Protein AF-A0A853I227-F1 (afdb_monomer)

Radius of gyration: 33.76 Å; Cα contacts (8 Å, |Δi|>4): 62; chains: 1; bounding box: 75×19×103 Å

Structure (mmCIF, N/CA/C/O backbone):
data_AF-A0A853I227-F1
#
_entry.id   AF-A0A853I227-F1
#
loop_
_atom_site.group_PDB
_atom_site.id
_atom_site.type_symbol
_atom_site.label_atom_id
_atom_site.label_alt_id
_atom_site.label_comp_id
_atom_site.label_asym_id
_atom_site.label_entity_id
_atom_site.label_seq_id
_atom_site.pdbx_PDB_ins_code
_atom_site.Cartn_x
_atom_site.Cartn_y
_atom_site.Cartn_z
_atom_site.occupancy
_atom_site.B_iso_or_equiv
_atom_site.auth_seq_id
_atom_site.auth_comp_id
_atom_site.auth_asym_id
_atom_site.auth_atom_id
_atom_site.pdbx_PDB_model_num
ATOM 1 N N . MET A 1 1 ? 8.482 11.365 -35.571 1.00 49.38 1 MET A N 1
ATOM 2 C CA . MET A 1 1 ? 9.008 11.293 -34.183 1.00 49.38 1 MET A CA 1
ATOM 3 C C . MET A 1 1 ? 9.491 9.869 -33.924 1.00 49.38 1 MET A C 1
ATOM 5 O O . MET A 1 1 ? 8.840 8.950 -34.399 1.00 49.38 1 MET A O 1
ATOM 9 N N . LYS A 1 2 ? 10.647 9.664 -33.271 1.00 57.16 2 LYS A N 1
ATOM 10 C CA . LYS A 1 2 ? 11.238 8.321 -33.091 1.00 57.16 2 LYS A CA 1
ATOM 11 C C . LYS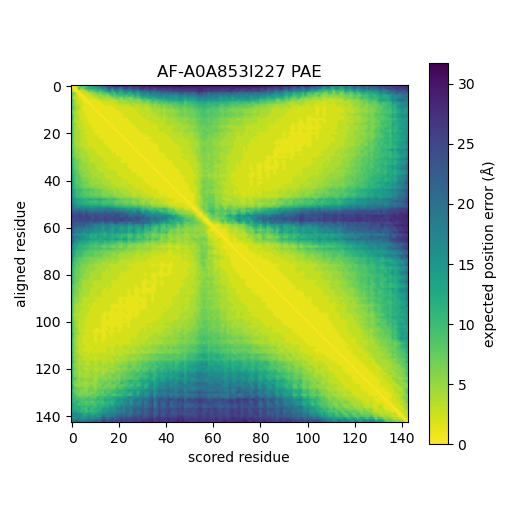 A 1 2 ? 10.389 7.473 -32.114 1.00 57.16 2 LYS A C 1
ATOM 13 O O . LYS A 1 2 ? 10.122 7.972 -31.019 1.00 57.16 2 LYS A O 1
ATOM 18 N N . PRO A 1 3 ? 10.034 6.214 -32.442 1.00 71.38 3 PRO A N 1
ATOM 19 C CA . PRO A 1 3 ? 9.224 5.331 -31.584 1.00 71.38 3 PRO A CA 1
ATOM 20 C C . PRO A 1 3 ? 9.762 5.180 -30.150 1.00 71.38 3 PRO A C 1
ATOM 22 O O . PRO A 1 3 ? 9.000 5.166 -29.187 1.00 71.38 3 PRO A O 1
ATOM 25 N N . ALA A 1 4 ? 11.090 5.166 -29.990 1.00 73.50 4 ALA A N 1
ATOM 26 C CA . ALA A 1 4 ? 11.752 5.066 -28.688 1.00 73.50 4 ALA A CA 1
ATOM 27 C C . ALA A 1 4 ? 11.489 6.272 -27.762 1.00 73.50 4 ALA A C 1
ATOM 29 O O . ALA A 1 4 ? 11.391 6.118 -26.546 1.00 73.50 4 ALA A O 1
ATOM 30 N N . ALA A 1 5 ? 11.337 7.482 -28.314 1.00 79.31 5 ALA A N 1
ATOM 31 C CA . ALA A 1 5 ? 11.052 8.677 -27.518 1.00 79.31 5 ALA A CA 1
ATOM 32 C C . ALA A 1 5 ? 9.614 8.671 -26.973 1.00 79.31 5 ALA A C 1
ATOM 34 O O . ALA A 1 5 ? 9.386 9.097 -25.846 1.00 79.31 5 ALA A O 1
ATOM 35 N N . GLN A 1 6 ? 8.659 8.140 -27.743 1.00 84.75 6 GLN A N 1
ATOM 36 C CA . GLN A 1 6 ? 7.267 7.993 -27.308 1.00 84.75 6 GLN A CA 1
ATOM 37 C C . GLN A 1 6 ? 7.137 6.939 -26.201 1.00 84.75 6 GLN A C 1
ATOM 39 O O . GLN A 1 6 ? 6.473 7.189 -25.198 1.00 84.75 6 GLN A O 1
ATOM 44 N N . LEU A 1 7 ? 7.839 5.807 -26.323 1.00 88.75 7 LEU A N 1
ATOM 45 C CA . LEU A 1 7 ? 7.869 4.767 -25.287 1.00 88.75 7 LEU A CA 1
ATOM 46 C C . LEU A 1 7 ? 8.454 5.255 -23.960 1.00 88.75 7 LEU A C 1
ATOM 48 O O . LEU A 1 7 ? 7.913 4.930 -22.910 1.00 88.75 7 LEU A O 1
ATOM 52 N N . ASN A 1 8 ? 9.493 6.093 -23.998 1.00 90.19 8 ASN A N 1
ATOM 53 C CA . ASN A 1 8 ? 10.034 6.728 -22.793 1.00 90.19 8 ASN A CA 1
ATOM 54 C C . ASN A 1 8 ? 8.997 7.599 -22.067 1.00 90.19 8 ASN A C 1
ATOM 56 O O . ASN A 1 8 ? 8.950 7.611 -20.839 1.00 90.19 8 ASN A O 1
ATOM 60 N N . VAL A 1 9 ? 8.165 8.336 -22.810 1.00 93.19 9 VAL A N 1
ATOM 61 C CA . VAL A 1 9 ? 7.094 9.152 -22.216 1.00 93.19 9 VAL A CA 1
ATOM 62 C C . VAL A 1 9 ? 6.032 8.256 -21.583 1.00 93.19 9 VAL A C 1
ATOM 64 O O . VAL A 1 9 ? 5.647 8.490 -20.440 1.00 93.19 9 VAL A O 1
ATOM 67 N N . VAL A 1 10 ? 5.604 7.203 -22.284 1.00 94.19 10 VAL A N 1
ATOM 68 C CA . VAL A 1 10 ? 4.629 6.233 -21.760 1.00 94.19 10 VAL A CA 1
ATOM 69 C C . VAL A 1 10 ? 5.156 5.548 -20.498 1.00 94.19 10 VAL A C 1
ATOM 71 O O . VAL A 1 10 ? 4.426 5.448 -19.514 1.00 94.19 10 VAL A O 1
ATOM 74 N N . LEU A 1 11 ? 6.430 5.144 -20.485 1.00 95.06 11 LEU A N 1
ATOM 75 C CA . LEU A 1 11 ? 7.053 4.535 -19.313 1.00 95.06 11 LEU A CA 1
ATOM 76 C C . LEU A 1 11 ? 7.037 5.485 -18.112 1.00 95.06 11 LEU A C 1
ATOM 78 O O . LEU A 1 11 ? 6.612 5.085 -17.033 1.00 95.06 11 LEU A O 1
ATOM 82 N N . LYS A 1 12 ? 7.421 6.754 -18.302 1.00 95.94 12 LYS A N 1
ATOM 83 C CA . LYS A 1 12 ? 7.380 7.761 -17.229 1.00 95.94 12 LYS A CA 1
ATOM 84 C C . LYS A 1 12 ? 5.972 7.948 -16.666 1.00 95.94 12 LYS A C 1
ATOM 86 O O . LYS A 1 12 ? 5.810 8.061 -15.454 1.00 95.94 12 LYS A O 1
ATOM 91 N N . VAL A 1 13 ? 4.954 7.965 -17.528 1.00 96.44 13 VAL A N 1
ATOM 92 C CA . VAL A 1 13 ? 3.552 8.066 -17.096 1.00 96.44 13 VAL A CA 1
ATOM 93 C C . VAL A 1 13 ? 3.138 6.835 -16.286 1.00 96.44 13 VAL A C 1
ATOM 95 O O . VAL A 1 13 ? 2.506 6.989 -15.242 1.00 96.44 13 VAL A O 1
ATOM 98 N N . ASN A 1 14 ? 3.507 5.629 -16.720 1.00 96.38 14 ASN A N 1
ATOM 99 C CA . ASN A 1 14 ? 3.192 4.399 -15.989 1.00 96.38 14 ASN A CA 1
ATOM 100 C C . ASN A 1 14 ? 3.911 4.331 -14.635 1.00 96.38 14 ASN A C 1
ATOM 102 O O . ASN A 1 14 ? 3.259 4.085 -13.625 1.00 96.38 14 ASN A O 1
ATOM 106 N N . GLN A 1 15 ? 5.199 4.677 -14.581 1.00 97.50 15 GLN A N 1
ATOM 107 C CA . GLN A 1 15 ? 5.964 4.755 -13.330 1.00 97.50 15 GLN A CA 1
ATOM 108 C C . GLN A 1 15 ? 5.367 5.774 -12.350 1.00 97.50 15 GLN A C 1
ATOM 110 O O . GLN A 1 15 ? 5.280 5.512 -11.150 1.00 97.50 15 GLN A O 1
ATOM 115 N N . ALA A 1 16 ? 4.908 6.929 -12.846 1.00 97.75 16 ALA A N 1
ATOM 116 C CA . ALA A 1 16 ? 4.220 7.914 -12.015 1.00 97.75 16 ALA A CA 1
ATOM 117 C C . ALA A 1 16 ? 2.896 7.365 -11.456 1.00 97.75 16 ALA A C 1
ATOM 119 O O . ALA A 1 16 ? 2.622 7.535 -10.269 1.00 97.75 16 ALA A O 1
ATOM 120 N N . LYS A 1 17 ? 2.096 6.668 -12.276 1.00 97.25 17 LYS A N 1
ATOM 121 C CA . LYS A 1 17 ? 0.851 6.018 -11.830 1.00 97.25 17 LYS A CA 1
ATOM 122 C C . LYS A 1 17 ? 1.112 4.938 -10.784 1.00 97.25 17 LYS A C 1
ATOM 124 O O . LYS A 1 17 ? 0.435 4.919 -9.763 1.00 97.25 17 LYS A O 1
ATOM 129 N N . GLU A 1 18 ? 2.098 4.079 -11.019 1.00 98.19 18 GLU A N 1
ATOM 130 C CA . GLU A 1 18 ? 2.502 3.026 -10.087 1.00 98.19 18 GLU A CA 1
ATOM 131 C C . GLU A 1 18 ? 2.978 3.608 -8.753 1.00 98.19 18 GLU A C 1
ATOM 133 O O . GLU A 1 18 ? 2.564 3.140 -7.695 1.00 98.19 18 GLU A O 1
ATOM 138 N N . THR A 1 19 ? 3.774 4.680 -8.794 1.00 98.31 19 THR A N 1
ATOM 139 C CA . THR A 1 19 ? 4.237 5.382 -7.589 1.00 98.31 19 THR A CA 1
ATOM 140 C C . THR A 1 19 ? 3.060 5.952 -6.800 1.00 98.31 19 THR A C 1
ATOM 142 O O . THR A 1 19 ? 2.987 5.773 -5.586 1.00 98.31 19 THR A O 1
ATOM 145 N N . SER A 1 20 ? 2.117 6.617 -7.472 1.00 98.00 20 SER A N 1
ATOM 146 C CA . SER A 1 20 ? 0.917 7.159 -6.826 1.00 98.00 20 SER A CA 1
ATOM 147 C C . SER A 1 20 ? 0.036 6.056 -6.233 1.00 98.00 20 SER A C 1
ATOM 149 O O . SER A 1 20 ? -0.400 6.183 -5.092 1.00 98.00 20 SER A O 1
ATOM 151 N N . ALA A 1 21 ? -0.169 4.951 -6.957 1.00 98.06 21 ALA A N 1
ATOM 152 C CA . ALA A 1 21 ? -0.907 3.793 -6.453 1.00 98.06 21 ALA A CA 1
ATOM 153 C C . ALA A 1 21 ? -0.206 3.145 -5.246 1.00 98.06 21 ALA A C 1
ATOM 155 O O . ALA A 1 21 ? -0.871 2.728 -4.303 1.00 98.06 21 ALA A O 1
ATOM 156 N N . GLY A 1 22 ? 1.131 3.113 -5.239 1.00 98.44 22 GLY A N 1
ATOM 157 C CA . GLY A 1 22 ? 1.923 2.605 -4.119 1.00 98.44 22 GLY A CA 1
ATOM 158 C C . GLY A 1 22 ? 1.790 3.465 -2.861 1.00 98.44 22 GLY A C 1
ATOM 159 O O . GLY A 1 22 ? 1.629 2.925 -1.769 1.00 98.44 22 GLY A O 1
ATOM 160 N N . ARG A 1 23 ? 1.782 4.799 -3.003 1.00 98.50 23 ARG A N 1
ATOM 161 C CA . ARG A 1 23 ? 1.517 5.713 -1.876 1.00 98.50 23 ARG A CA 1
ATOM 162 C C . ARG A 1 23 ? 0.118 5.502 -1.307 1.00 98.50 23 ARG A C 1
ATOM 164 O O . ARG A 1 23 ? -0.023 5.334 -0.103 1.00 98.50 23 ARG A O 1
ATOM 171 N N . TYR A 1 24 ? -0.888 5.430 -2.176 1.00 98.19 24 TYR A N 1
ATOM 172 C CA . TYR A 1 24 ? -2.265 5.192 -1.751 1.00 98.19 24 TYR A CA 1
ATOM 173 C C . TYR A 1 24 ? -2.429 3.836 -1.044 1.00 98.19 24 TYR A C 1
ATOM 175 O O . TYR A 1 24 ? -3.057 3.751 0.007 1.00 98.19 24 TYR A O 1
ATOM 183 N N . LEU A 1 25 ? -1.788 2.779 -1.555 1.00 98.56 25 LEU A N 1
ATOM 184 C CA . LEU A 1 25 ? -1.749 1.472 -0.895 1.00 98.56 25 LEU A CA 1
ATOM 185 C C . LEU A 1 25 ? -1.160 1.556 0.521 1.00 98.56 25 LEU A C 1
ATOM 187 O O . LEU A 1 25 ? -1.716 0.968 1.451 1.00 98.56 25 LEU A O 1
ATOM 191 N N . GLN A 1 26 ? -0.058 2.291 0.691 1.00 98.38 26 GLN A N 1
ATOM 192 C CA . GLN A 1 26 ? 0.565 2.501 1.997 1.00 98.38 26 GLN A CA 1
ATOM 193 C C . GLN A 1 26 ? -0.362 3.266 2.954 1.00 98.38 26 GLN A C 1
ATOM 195 O O . GLN A 1 26 ? -0.482 2.884 4.118 1.00 98.38 26 GLN A O 1
ATOM 200 N N . GLU A 1 27 ? -1.051 4.303 2.477 1.00 98.25 27 GLU A N 1
ATOM 201 C CA . GLU A 1 27 ? -2.040 5.048 3.267 1.00 98.25 27 GLU A CA 1
ATOM 202 C C . GLU A 1 27 ? -3.185 4.136 3.734 1.00 98.25 27 GLU A C 1
ATOM 204 O O . GLU A 1 27 ? -3.504 4.102 4.925 1.00 98.25 27 GLU A O 1
ATOM 209 N N . CYS A 1 28 ? -3.761 3.327 2.837 1.00 97.81 28 CYS A N 1
ATOM 210 C CA . CYS A 1 28 ? -4.805 2.364 3.204 1.00 97.81 28 CYS A CA 1
ATOM 211 C C . CYS A 1 28 ? -4.300 1.314 4.205 1.00 97.81 28 CYS A C 1
ATOM 213 O O . CYS A 1 28 ? -5.027 0.932 5.123 1.00 97.81 28 CYS A O 1
ATOM 215 N N . GLN A 1 29 ? -3.051 0.861 4.064 1.00 97.81 29 GLN A N 1
ATOM 216 C CA . GLN A 1 29 ? -2.445 -0.077 5.008 1.00 97.81 29 GLN A CA 1
ATOM 217 C C . GLN A 1 29 ? -2.330 0.538 6.410 1.00 97.81 29 GLN A C 1
ATOM 219 O O . GLN A 1 29 ? -2.676 -0.113 7.395 1.00 97.81 29 GLN A O 1
ATOM 224 N N . GLN A 1 30 ? -1.889 1.795 6.511 1.00 98.25 30 GLN A N 1
ATOM 225 C CA . GLN A 1 30 ? -1.807 2.510 7.788 1.00 98.25 30 GLN A CA 1
ATOM 226 C C . GLN A 1 30 ? -3.185 2.686 8.435 1.00 98.25 30 GLN A C 1
ATOM 228 O O . GLN A 1 30 ? -3.322 2.487 9.641 1.00 98.25 30 GLN A O 1
ATOM 233 N N . GLN A 1 31 ? -4.213 2.999 7.642 1.00 97.62 31 GLN A N 1
ATOM 234 C CA . GLN A 1 31 ? -5.589 3.102 8.133 1.00 97.62 31 GLN A CA 1
ATOM 235 C C . GLN A 1 31 ? -6.112 1.763 8.669 1.00 97.62 31 GLN A C 1
ATOM 237 O O . GLN A 1 31 ? -6.759 1.744 9.715 1.00 97.62 31 GLN A O 1
ATOM 242 N N . CYS A 1 32 ? -5.798 0.647 8.000 1.00 97.75 32 CYS A N 1
ATOM 243 C CA . CYS A 1 32 ? -6.153 -0.695 8.468 1.00 97.75 32 CYS A CA 1
ATOM 244 C C . CYS A 1 32 ? -5.487 -1.009 9.813 1.00 97.75 32 CYS A C 1
ATOM 246 O O . CYS A 1 32 ? -6.176 -1.350 10.772 1.00 97.75 32 CYS A O 1
ATOM 248 N N . LEU A 1 33 ? -4.172 -0.793 9.920 1.00 97.62 33 LEU A N 1
ATOM 249 C CA . LEU A 1 33 ? -3.423 -1.016 11.162 1.00 97.62 33 LEU A CA 1
ATOM 250 C C . LEU A 1 33 ? -3.957 -0.166 12.319 1.00 97.62 33 LEU A C 1
ATOM 252 O O . LEU A 1 33 ? -4.122 -0.659 13.432 1.00 97.62 33 LEU A O 1
ATOM 256 N N . HIS A 1 34 ? -4.261 1.105 12.060 1.00 97.69 34 HIS A N 1
ATOM 257 C CA . HIS A 1 34 ? -4.841 1.987 13.066 1.00 97.69 34 HIS A CA 1
ATOM 258 C C . HIS A 1 34 ? -6.226 1.498 13.516 1.00 97.69 34 HIS A C 1
ATOM 260 O O . HIS A 1 34 ? -6.511 1.458 14.713 1.00 97.69 34 HIS A O 1
ATOM 266 N N . ALA A 1 35 ? -7.077 1.079 12.573 1.00 96.69 35 ALA A N 1
ATOM 267 C CA . ALA A 1 35 ? -8.404 0.570 12.893 1.00 96.69 35 ALA A CA 1
ATOM 268 C C . ALA A 1 35 ? -8.349 -0.720 13.732 1.00 96.69 35 ALA A C 1
ATOM 270 O O . ALA A 1 35 ? -9.120 -0.861 14.685 1.00 96.69 35 ALA A O 1
ATOM 271 N N . GLU A 1 36 ? -7.414 -1.624 13.425 1.00 97.56 36 GLU A N 1
ATOM 272 C CA . GLU A 1 36 ? -7.150 -2.837 14.209 1.00 97.56 36 GLU A CA 1
ATOM 273 C C . GLU A 1 36 ? -6.669 -2.508 15.625 1.00 97.56 36 GLU A C 1
ATOM 275 O O . GLU A 1 36 ? -7.186 -3.063 16.595 1.00 97.56 36 GLU A O 1
ATOM 280 N N . GLN A 1 37 ? -5.721 -1.576 15.765 1.00 97.88 37 GLN A N 1
ATOM 281 C CA . GLN A 1 37 ? -5.203 -1.148 17.068 1.00 97.88 37 GLN A CA 1
ATOM 282 C C . GLN A 1 37 ? -6.301 -0.559 17.955 1.00 97.88 37 GLN A C 1
ATOM 284 O O . GLN A 1 37 ? -6.403 -0.912 19.129 1.00 97.88 37 GLN A O 1
ATOM 289 N N . GLN A 1 38 ? -7.154 0.304 17.400 1.00 96.81 38 GLN A N 1
ATOM 290 C CA . GLN A 1 38 ? -8.294 0.863 18.126 1.00 96.81 38 GLN A CA 1
ATOM 291 C C . GLN A 1 38 ? -9.269 -0.231 18.576 1.00 96.81 38 GLN A C 1
ATOM 293 O O . GLN A 1 38 ? -9.707 -0.228 19.725 1.00 96.81 38 GLN A O 1
ATOM 298 N N . LEU A 1 39 ? -9.571 -1.205 17.712 1.00 97.50 39 LEU A N 1
ATOM 299 C CA . LEU A 1 39 ? -10.45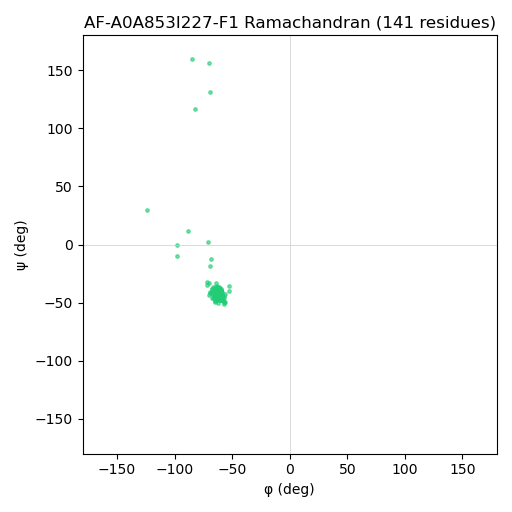3 -2.316 18.067 1.00 97.50 39 LEU A CA 1
ATOM 300 C C . LEU A 1 39 ? -9.865 -3.168 19.203 1.00 97.50 39 LEU A C 1
ATOM 302 O O . LEU A 1 39 ? -10.567 -3.513 20.152 1.00 97.50 39 LEU A O 1
ATOM 306 N N . GLN A 1 40 ? -8.564 -3.459 19.146 1.00 97.19 40 GLN A N 1
ATOM 307 C CA . GLN A 1 40 ? -7.857 -4.166 20.217 1.00 97.19 40 GLN A CA 1
ATOM 308 C C . GLN A 1 40 ? -7.896 -3.394 21.541 1.00 97.19 40 GLN A C 1
ATOM 310 O O . GLN A 1 40 ? -8.104 -3.995 22.595 1.00 97.19 40 GLN A O 1
ATOM 315 N N . GLN A 1 41 ? -7.731 -2.069 21.501 1.00 95.81 41 GLN A N 1
ATOM 316 C CA . GLN A 1 41 ? -7.841 -1.221 22.689 1.00 95.81 41 GLN A CA 1
ATOM 317 C C . GLN A 1 41 ? -9.246 -1.267 23.294 1.00 95.81 41 GLN A C 1
ATOM 319 O O . GLN A 1 41 ? -9.366 -1.394 24.511 1.00 95.81 41 GLN A O 1
ATOM 324 N N . LEU A 1 42 ? -10.297 -1.226 22.469 1.00 95.44 42 LEU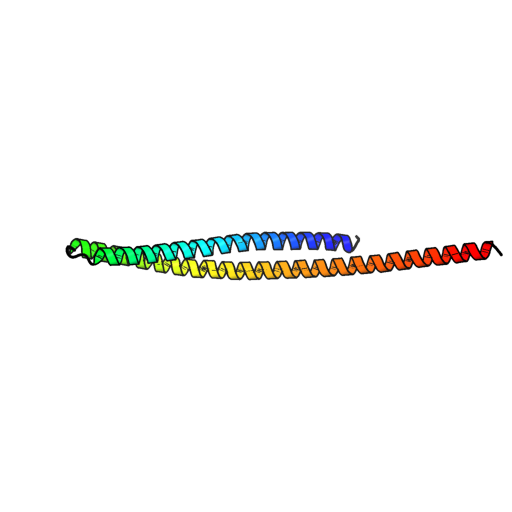 A N 1
ATOM 325 C CA . LEU A 1 42 ? -11.680 -1.333 22.940 1.00 95.44 42 LEU A CA 1
ATOM 326 C C . LEU A 1 42 ? -11.952 -2.683 23.616 1.00 95.44 42 LEU A C 1
ATOM 328 O O . LEU A 1 42 ? -12.531 -2.713 24.702 1.00 95.44 42 LEU A O 1
ATOM 332 N N . PHE A 1 43 ? -11.487 -3.792 23.030 1.00 94.31 43 PHE A N 1
ATOM 333 C CA . PHE A 1 43 ? -11.625 -5.115 23.648 1.00 94.31 43 PHE A CA 1
ATOM 334 C C . PHE A 1 43 ? -10.835 -5.244 24.949 1.00 94.31 43 PHE A C 1
ATOM 336 O O . PHE A 1 43 ? -11.340 -5.804 25.923 1.00 94.31 43 PHE A O 1
ATOM 343 N N . LYS A 1 44 ? -9.617 -4.696 25.000 1.00 93.88 44 LYS A N 1
ATOM 344 C CA . LYS A 1 44 ? -8.834 -4.660 26.237 1.00 93.88 44 LYS A CA 1
ATOM 345 C C . LYS A 1 44 ? -9.566 -3.871 27.321 1.00 93.88 44 LYS A C 1
ATOM 347 O O . LYS A 1 44 ? -9.719 -4.364 28.432 1.00 93.88 44 LYS A O 1
ATOM 352 N N . PHE A 1 45 ? -10.074 -2.689 26.978 1.00 90.75 45 PHE A N 1
ATOM 353 C CA . PHE A 1 45 ? -10.832 -1.857 27.906 1.00 90.75 45 PHE A CA 1
ATOM 354 C C . PHE A 1 45 ? -12.084 -2.577 28.422 1.00 90.75 45 PHE A C 1
ATOM 356 O O . PHE A 1 45 ? -12.380 -2.526 29.613 1.00 90.75 45 PHE A O 1
ATOM 363 N N . GLN A 1 46 ? -12.795 -3.296 27.548 1.00 88.50 46 GLN A N 1
ATOM 364 C CA . GLN A 1 46 ? -13.947 -4.111 27.932 1.00 88.50 46 GLN A CA 1
ATOM 365 C C . GLN A 1 46 ? -13.574 -5.189 28.956 1.00 88.50 46 GLN A C 1
ATOM 367 O O . GLN A 1 46 ? -14.272 -5.339 29.959 1.00 88.50 46 GLN A O 1
ATOM 372 N N . ALA A 1 47 ? -12.483 -5.920 28.717 1.00 88.81 47 ALA A N 1
ATOM 373 C CA . ALA A 1 47 ? -12.017 -6.976 29.610 1.00 88.81 47 ALA A CA 1
ATOM 374 C C . ALA A 1 47 ? -11.574 -6.419 30.973 1.00 88.81 47 ALA A C 1
ATOM 376 O O . ALA A 1 47 ? -12.017 -6.915 32.011 1.00 88.81 47 ALA A O 1
ATOM 377 N N . ASP A 1 48 ? -10.767 -5.353 30.972 1.00 87.25 48 ASP A N 1
ATOM 378 C CA . ASP A 1 48 ? -10.291 -4.686 32.190 1.00 87.25 48 ASP A CA 1
ATOM 379 C C . ASP A 1 48 ? -11.479 -4.160 33.023 1.00 87.25 48 ASP A C 1
ATOM 381 O O . ASP A 1 48 ? -11.525 -4.320 34.245 1.00 87.25 48 ASP A O 1
ATOM 385 N N . TYR A 1 49 ? -12.488 -3.591 32.356 1.00 83.81 49 TYR A N 1
ATOM 386 C CA . TYR A 1 49 ? -13.693 -3.078 33.006 1.00 83.81 49 TYR A CA 1
ATOM 387 C C . TYR A 1 49 ? -14.565 -4.192 33.605 1.00 83.81 49 TYR A C 1
ATOM 389 O O . TYR A 1 49 ? -15.042 -4.066 34.734 1.00 83.81 49 TYR A O 1
ATOM 397 N N . GLN A 1 50 ? -14.744 -5.311 32.894 1.00 82.19 50 GLN A N 1
ATOM 398 C CA . GLN A 1 50 ? -15.488 -6.471 33.402 1.00 82.19 50 GLN A CA 1
ATOM 399 C C . GLN A 1 50 ? -14.850 -7.067 34.664 1.00 82.19 50 GLN A C 1
ATOM 401 O O . GLN A 1 50 ? -15.573 -7.464 35.575 1.00 82.19 50 GLN A O 1
ATOM 406 N N . GLN A 1 51 ? -13.518 -7.084 34.756 1.00 82.81 51 GLN A N 1
ATOM 407 C CA . GLN A 1 51 ? -12.812 -7.556 35.953 1.00 82.81 51 GLN A CA 1
ATOM 408 C C . GLN A 1 51 ? -13.021 -6.639 37.167 1.00 82.81 51 GLN A C 1
ATOM 410 O O . GLN A 1 51 ? -13.169 -7.115 38.292 1.00 82.81 51 GLN A O 1
ATOM 415 N N . GLN A 1 52 ? -13.062 -5.321 36.956 1.00 77.88 52 GLN A N 1
ATOM 416 C CA . GLN A 1 52 ? -13.306 -4.349 38.031 1.00 77.88 52 GLN A CA 1
ATOM 417 C C . GLN A 1 52 ? -14.764 -4.375 38.519 1.00 77.88 52 GLN A C 1
ATOM 419 O O . GLN A 1 52 ? -15.032 -4.165 39.702 1.00 77.88 52 GLN A O 1
ATOM 424 N N . ALA A 1 53 ? -15.702 -4.676 37.620 1.00 70.94 53 ALA A N 1
ATOM 425 C CA . ALA A 1 53 ? -17.138 -4.716 37.880 1.00 70.94 53 ALA A CA 1
ATOM 426 C C . ALA A 1 53 ? -17.602 -5.868 38.797 1.00 70.94 53 ALA A C 1
ATOM 428 O O . ALA A 1 53 ? -18.692 -5.796 39.358 1.00 70.94 53 ALA A O 1
ATOM 429 N N . THR A 1 54 ? -16.806 -6.926 38.981 1.00 68.62 54 THR A N 1
ATOM 430 C CA . THR A 1 54 ? -17.168 -8.103 39.803 1.00 68.62 54 THR A CA 1
ATOM 431 C C . THR A 1 54 ? -16.809 -7.980 41.294 1.00 68.62 54 THR A C 1
ATOM 433 O O . THR A 1 54 ? -16.834 -8.971 42.022 1.00 68.62 54 THR A O 1
ATOM 436 N N . GLY A 1 55 ? -16.446 -6.785 41.773 1.00 71.38 55 GLY A N 1
ATOM 437 C CA . GLY A 1 55 ? -16.065 -6.553 43.172 1.00 71.38 55 GLY A CA 1
ATOM 438 C C . GLY A 1 55 ? -17.235 -6.645 44.178 1.00 71.38 55 GLY A C 1
ATOM 439 O O . GLY A 1 55 ? -18.382 -6.394 43.823 1.00 71.38 55 GLY A O 1
ATOM 440 N N . PRO A 1 56 ? -16.976 -6.936 45.469 1.00 61.62 56 PRO A N 1
ATOM 441 C CA . PRO A 1 56 ? -18.016 -7.224 46.471 1.00 61.62 56 PRO A CA 1
ATOM 442 C C . PRO A 1 56 ? -18.899 -6.036 46.929 1.00 61.62 56 PRO A C 1
ATOM 444 O O . PRO A 1 56 ? -19.754 -6.231 47.786 1.00 61.62 56 PRO A O 1
ATOM 447 N N . HIS A 1 57 ? -18.734 -4.819 46.389 1.00 63.44 57 HIS A N 1
ATOM 448 C CA . HIS A 1 57 ? -19.391 -3.592 46.892 1.00 63.44 57 HIS A CA 1
ATOM 449 C C . HIS A 1 57 ? -20.221 -2.827 45.841 1.00 63.44 57 HIS A C 1
ATOM 451 O O . HIS A 1 57 ? -20.337 -1.605 45.918 1.00 63.44 57 HIS A O 1
ATOM 457 N N . VAL A 1 58 ? -20.797 -3.509 44.845 1.00 67.56 58 VAL A N 1
ATOM 458 C CA . VAL A 1 58 ? -21.548 -2.833 43.771 1.00 67.56 58 VAL A CA 1
ATOM 459 C C . VAL A 1 58 ? -22.986 -2.511 44.206 1.00 67.56 58 VAL A C 1
ATOM 461 O O . VAL A 1 58 ? -23.787 -3.409 44.458 1.00 67.56 58 VAL A O 1
ATOM 464 N N . ASN A 1 59 ? -23.334 -1.221 44.269 1.00 75.75 59 ASN A N 1
ATOM 465 C CA . ASN A 1 59 ? -24.709 -0.757 44.524 1.00 75.75 59 ASN A CA 1
ATOM 466 C C . ASN A 1 59 ? -25.548 -0.704 43.219 1.00 75.75 59 ASN A C 1
ATOM 468 O O . ASN A 1 59 ? -25.010 -0.592 42.121 1.00 75.75 59 ASN A O 1
ATOM 472 N N . ILE A 1 60 ? -26.881 -0.702 43.318 1.00 74.12 60 ILE A N 1
ATOM 473 C CA . ILE A 1 60 ? -27.850 -0.645 42.203 1.00 74.12 60 ILE A CA 1
ATOM 474 C C . ILE A 1 60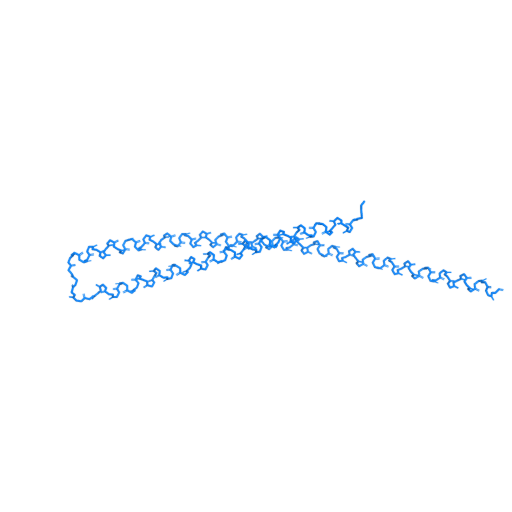 ? -27.579 0.525 41.239 1.00 74.12 60 ILE A C 1
ATOM 476 O O . ILE A 1 60 ? -27.658 0.355 40.024 1.00 74.12 60 ILE A O 1
ATOM 480 N N . GLN A 1 61 ? -27.207 1.701 41.754 1.00 77.50 61 GLN A N 1
ATOM 481 C CA . GLN A 1 61 ? -26.832 2.853 40.918 1.00 77.50 61 GLN A CA 1
ATOM 482 C C . GLN A 1 61 ? -25.560 2.588 40.094 1.00 77.50 61 GLN A C 1
ATOM 484 O O . GLN A 1 61 ? -25.492 2.963 38.924 1.00 77.50 61 GLN A O 1
ATOM 489 N N . GLN A 1 62 ? -24.572 1.892 40.670 1.00 75.81 62 GLN A N 1
ATOM 490 C CA . GLN A 1 62 ? -23.373 1.472 39.940 1.00 75.81 62 GLN A CA 1
ATOM 491 C C . GLN A 1 62 ? -23.707 0.420 38.881 1.00 75.81 62 GLN A C 1
ATOM 493 O O . GLN A 1 62 ? -23.180 0.523 37.780 1.00 75.81 62 GLN A O 1
ATOM 498 N N . LEU A 1 63 ? -24.628 -0.516 39.152 1.00 7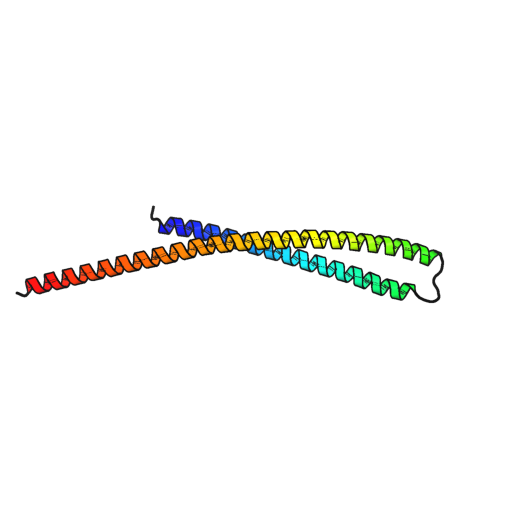5.31 63 LEU A N 1
ATOM 499 C CA . LEU A 1 63 ? -25.088 -1.498 38.158 1.00 75.31 63 LEU A CA 1
ATOM 500 C C . LEU A 1 63 ? -25.732 -0.831 36.934 1.00 75.31 63 LEU A C 1
ATOM 502 O O . LEU A 1 63 ? -25.440 -1.209 35.799 1.00 75.31 63 LEU A O 1
ATOM 506 N N . GLN A 1 64 ? -26.577 0.183 37.144 1.00 81.75 64 GLN A N 1
ATOM 507 C CA . GLN A 1 64 ? -27.206 0.927 36.047 1.00 81.75 64 GLN A CA 1
ATOM 508 C C . GLN A 1 64 ? -26.170 1.683 35.208 1.00 81.75 64 GLN A C 1
ATOM 510 O O . GLN A 1 64 ? -26.175 1.574 33.979 1.00 81.75 64 GLN A O 1
ATOM 515 N N . MET A 1 65 ? -25.236 2.387 35.855 1.00 81.44 65 MET A N 1
ATOM 516 C CA . MET A 1 65 ? -24.136 3.065 35.166 1.00 81.44 65 MET A CA 1
ATOM 517 C C . MET A 1 65 ? -23.269 2.076 34.368 1.00 81.44 65 MET A C 1
ATOM 519 O O . MET A 1 65 ? -22.937 2.351 33.215 1.00 81.44 65 MET A O 1
ATOM 523 N N . MET A 1 66 ? -22.992 0.899 34.938 1.00 78.75 66 MET A N 1
ATOM 524 C CA . MET A 1 66 ? -22.290 -0.207 34.277 1.00 78.75 66 MET A CA 1
ATOM 525 C C . MET A 1 66 ? -22.997 -0.651 32.999 1.00 78.75 66 MET A C 1
ATOM 527 O O . MET A 1 66 ? -22.365 -0.776 31.954 1.00 78.75 66 MET A O 1
ATOM 531 N N . SER A 1 67 ? -24.311 -0.878 33.072 1.00 81.56 67 SER A N 1
ATOM 532 C CA . SER A 1 67 ? -25.090 -1.364 31.929 1.00 81.56 67 SER A CA 1
ATOM 533 C C . SER A 1 67 ? -25.099 -0.368 30.764 1.00 81.56 67 SER A C 1
ATOM 535 O O . SER A 1 67 ? -24.875 -0.756 29.617 1.00 81.56 67 SER A O 1
ATOM 537 N N . ASN A 1 68 ? -25.251 0.927 31.062 1.00 86.75 68 ASN A N 1
ATOM 538 C CA . ASN A 1 68 ? -25.223 1.988 30.057 1.00 86.75 68 ASN A CA 1
ATOM 539 C C . ASN A 1 68 ? -23.847 2.096 29.398 1.00 86.75 68 ASN A C 1
ATOM 541 O O . ASN A 1 68 ? -23.749 2.201 28.176 1.00 86.75 68 ASN A O 1
ATOM 545 N N . PHE A 1 69 ? -22.783 2.037 30.199 1.00 86.31 69 PHE A N 1
ATOM 546 C CA . PHE A 1 69 ? -21.422 2.099 29.690 1.00 86.31 69 PHE A CA 1
ATOM 547 C C . PHE A 1 69 ? -21.083 0.894 28.799 1.00 86.31 69 PHE A C 1
ATOM 549 O O . PHE A 1 69 ? -20.572 1.069 27.695 1.00 86.31 69 PHE A O 1
ATOM 556 N N . LEU A 1 70 ? -21.432 -0.324 29.227 1.00 86.38 70 LEU A N 1
ATOM 557 C CA . LEU A 1 70 ? -21.234 -1.536 28.427 1.00 86.38 70 LEU A CA 1
ATOM 558 C C . LEU A 1 70 ? -22.000 -1.484 27.102 1.00 86.38 70 LEU A C 1
ATOM 560 O O . LEU A 1 70 ? -21.471 -1.919 26.081 1.00 86.38 70 LEU A O 1
ATOM 564 N N . SER A 1 71 ? -23.208 -0.915 27.095 1.00 90.44 71 SER A N 1
ATOM 565 C CA . SER A 1 71 ? -23.965 -0.707 25.858 1.00 90.44 71 SER A CA 1
ATOM 566 C C . SER A 1 71 ? -23.253 0.256 24.903 1.00 90.44 71 SER A C 1
ATOM 568 O O . SER A 1 71 ? -23.182 -0.021 23.708 1.00 90.44 71 SER A O 1
ATOM 570 N N . GLN A 1 72 ? -22.718 1.373 25.405 1.00 92.44 72 GLN A N 1
ATOM 571 C CA . GLN A 1 72 ? -21.970 2.333 24.582 1.00 92.44 72 GLN A CA 1
ATOM 572 C C . GLN A 1 72 ? -20.672 1.722 24.046 1.00 92.44 72 GLN A C 1
ATOM 574 O O . GLN A 1 72 ? -20.333 1.908 22.879 1.00 92.44 72 GLN A O 1
ATOM 579 N N . LEU A 1 73 ? -19.970 0.947 24.877 1.00 93.56 73 LEU A N 1
ATOM 580 C CA . LEU A 1 73 ? -18.755 0.249 24.475 1.00 93.56 73 LEU A CA 1
ATOM 581 C C . LEU A 1 73 ? -19.043 -0.806 23.399 1.00 93.56 73 LEU A C 1
ATOM 583 O O . LEU A 1 73 ? -18.311 -0.881 22.417 1.00 93.56 73 LEU A O 1
ATOM 587 N N . GLY A 1 74 ? -20.133 -1.566 23.537 1.00 94.25 74 GLY A N 1
ATOM 588 C CA . GLY A 1 74 ? -20.589 -2.508 22.512 1.00 94.25 74 GLY A CA 1
ATOM 589 C C . GLY A 1 74 ? -20.849 -1.820 21.171 1.00 94.25 74 GLY A C 1
ATOM 590 O O . GLY A 1 74 ? -20.308 -2.244 20.152 1.00 94.25 74 GLY A O 1
ATOM 591 N N . GLN A 1 75 ? -21.578 -0.700 21.180 1.00 96.25 75 GLN A N 1
ATOM 592 C CA . GLN A 1 75 ? -21.824 0.100 19.973 1.00 96.25 75 GLN A CA 1
ATOM 593 C C . GLN A 1 75 ? -20.524 0.619 19.341 1.00 96.25 75 GLN A C 1
ATOM 595 O O . GLN A 1 75 ? -20.365 0.555 18.123 1.00 96.25 75 GLN A O 1
ATOM 600 N N . ALA A 1 76 ? -19.571 1.093 20.149 1.00 95.56 76 ALA A N 1
ATOM 601 C CA . ALA A 1 76 ? -18.274 1.552 19.655 1.00 95.56 76 ALA A CA 1
ATOM 602 C C . ALA A 1 76 ? -17.464 0.415 19.006 1.00 95.56 76 ALA A C 1
ATOM 604 O O . ALA A 1 76 ? -16.869 0.609 17.947 1.00 95.56 76 ALA A O 1
ATOM 605 N N . ILE A 1 77 ? -17.471 -0.786 19.596 1.00 96.81 77 ILE A N 1
ATOM 606 C CA . ILE A 1 77 ? -16.808 -1.971 19.028 1.00 96.81 77 ILE A CA 1
ATOM 607 C C . I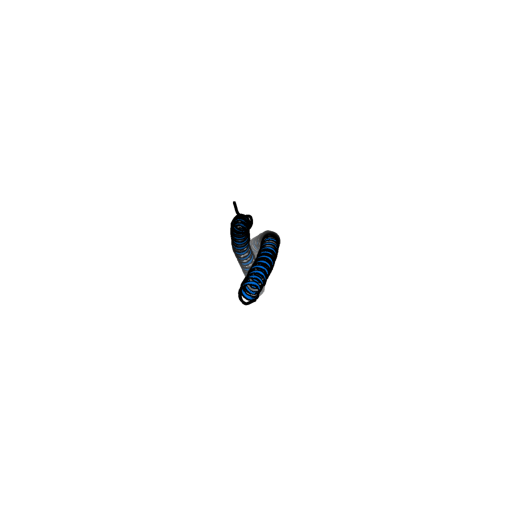LE A 1 77 ? -17.474 -2.370 17.704 1.00 96.81 77 ILE A C 1
ATOM 609 O O . ILE A 1 77 ? -16.773 -2.662 16.736 1.00 96.81 77 ILE A O 1
ATOM 613 N N . GLU A 1 78 ? -18.805 -2.378 17.625 1.00 97.62 78 GLU A N 1
ATOM 614 C CA . GLU A 1 78 ? -19.526 -2.673 16.379 1.00 97.62 78 GLU A CA 1
ATOM 615 C C . GLU A 1 78 ? -19.173 -1.678 15.267 1.00 97.62 78 GLU A C 1
ATOM 617 O O . GLU A 1 78 ? -18.838 -2.088 14.153 1.00 97.62 78 GLU A O 1
ATOM 622 N N . GLN A 1 79 ? -19.168 -0.378 15.575 1.00 97.00 79 GLN A N 1
ATOM 623 C CA . GLN A 1 79 ? -18.755 0.665 14.633 1.00 97.00 79 GLN A CA 1
ATOM 624 C C . GLN A 1 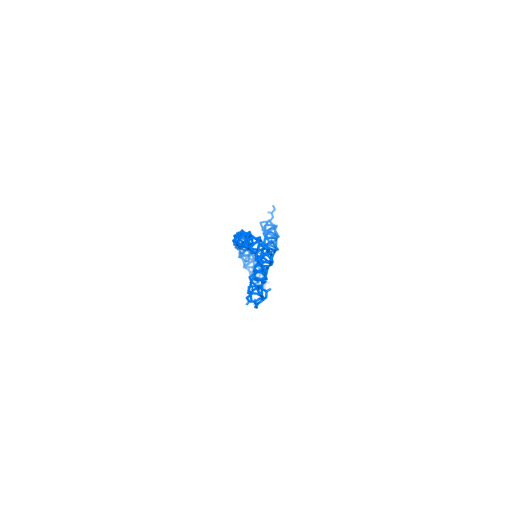79 ? -17.302 0.477 14.185 1.00 97.00 79 GLN A C 1
ATOM 626 O O . GLN A 1 79 ? -17.006 0.545 12.991 1.00 97.00 79 GLN A O 1
ATOM 631 N N . GLN A 1 80 ? -16.397 0.178 15.118 1.00 96.88 80 GLN A N 1
ATOM 632 C CA . GLN A 1 80 ? -14.987 -0.027 14.808 1.00 96.88 80 GLN A CA 1
ATOM 633 C C . GLN A 1 80 ? -14.756 -1.278 13.946 1.00 96.88 80 GLN A C 1
ATOM 635 O O . GLN A 1 80 ? -13.922 -1.258 13.043 1.00 96.88 80 GLN A O 1
ATOM 640 N N . GLN A 1 81 ? -15.515 -2.354 14.167 1.00 97.94 81 GLN A N 1
ATOM 641 C CA . GLN A 1 81 ? -15.480 -3.544 13.311 1.00 97.94 81 GLN A CA 1
ATOM 642 C C . GLN A 1 81 ? -15.961 -3.233 11.890 1.00 97.94 81 GLN A C 1
ATOM 644 O O . GLN A 1 81 ? -15.326 -3.650 10.921 1.00 97.94 81 GLN A O 1
ATOM 649 N N . GLN A 1 82 ? -17.052 -2.475 11.745 1.00 98.00 82 GLN A N 1
ATOM 650 C CA . GLN A 1 82 ? -17.534 -2.042 10.430 1.00 98.00 82 GLN A CA 1
ATOM 651 C C . GLN A 1 82 ? -16.500 -1.166 9.715 1.00 98.00 82 GLN A C 1
ATOM 653 O O . GLN A 1 82 ? -16.242 -1.366 8.525 1.00 98.00 82 GLN A O 1
ATOM 658 N N . GLN A 1 83 ? -15.864 -0.250 10.449 1.00 96.69 83 GLN A N 1
ATOM 659 C CA . GLN A 1 83 ? -14.781 0.575 9.928 1.00 96.69 83 GLN A CA 1
ATOM 660 C C . GLN A 1 83 ? -13.601 -0.284 9.469 1.00 96.69 83 GLN A C 1
ATOM 662 O O . GLN A 1 83 ? -13.110 -0.075 8.361 1.00 96.69 83 GLN A O 1
ATOM 667 N N . LEU A 1 84 ? -13.186 -1.274 10.269 1.00 98.06 84 LEU A N 1
ATOM 668 C CA . LEU A 1 84 ? -12.119 -2.205 9.908 1.00 98.06 84 LEU A CA 1
ATOM 669 C C . LEU A 1 84 ? -12.443 -2.932 8.597 1.00 98.06 84 LEU A C 1
ATOM 671 O O . LEU A 1 84 ? -11.648 -2.901 7.664 1.00 98.06 84 LEU A O 1
ATOM 675 N N . VAL A 1 85 ? -13.650 -3.491 8.466 1.00 98.25 85 VAL A N 1
ATOM 676 C CA . VAL A 1 85 ? -14.097 -4.136 7.219 1.00 98.25 85 VAL A CA 1
ATOM 677 C C . VAL A 1 85 ? -14.018 -3.176 6.026 1.00 98.25 85 VAL A C 1
ATOM 679 O O . VAL A 1 85 ? -13.580 -3.574 4.943 1.00 98.25 85 VAL A O 1
ATOM 682 N N . ALA A 1 86 ? -14.432 -1.920 6.201 1.00 98.06 86 ALA A N 1
ATOM 683 C CA . ALA A 1 86 ? -14.395 -0.922 5.138 1.00 98.06 86 ALA A CA 1
ATOM 684 C C . ALA A 1 86 ? -12.957 -0.597 4.700 1.00 98.06 86 ALA A C 1
ATOM 686 O O . ALA A 1 86 ? -12.661 -0.653 3.503 1.00 98.06 86 ALA A O 1
ATOM 687 N N . VAL A 1 87 ? -12.050 -0.320 5.643 1.00 97.62 87 VAL A N 1
ATOM 688 C CA . VAL A 1 87 ? -10.651 0.016 5.320 1.00 97.62 87 VAL A CA 1
ATOM 689 C C . VAL A 1 87 ? -9.872 -1.188 4.794 1.00 97.62 87 VAL A C 1
ATOM 691 O O . VAL A 1 87 ? -9.060 -1.029 3.887 1.00 97.62 87 VAL A O 1
ATOM 694 N N . THR A 1 88 ? -10.168 -2.410 5.252 1.00 98.06 88 THR A N 1
ATOM 695 C CA . THR A 1 88 ? -9.578 -3.632 4.685 1.00 98.06 88 THR A CA 1
ATOM 696 C C . THR A 1 88 ? -9.992 -3.819 3.225 1.00 98.06 88 THR A C 1
ATOM 698 O O . THR A 1 88 ? -9.152 -4.143 2.384 1.00 98.06 88 THR A O 1
ATOM 701 N N . ARG A 1 89 ? -11.266 -3.573 2.883 1.00 98.31 89 ARG A N 1
ATOM 702 C CA . ARG A 1 89 ? -11.726 -3.613 1.482 1.00 98.31 89 ARG A CA 1
ATOM 703 C C . ARG A 1 89 ? -11.026 -2.558 0.627 1.00 98.31 89 ARG A C 1
ATOM 705 O O . ARG A 1 89 ? -10.616 -2.867 -0.489 1.00 98.31 89 ARG A O 1
ATOM 712 N N . GLN A 1 90 ? -10.858 -1.340 1.144 1.00 97.75 90 GLN A N 1
ATOM 713 C CA . GLN A 1 90 ? -10.120 -0.281 0.446 1.00 97.75 90 GLN A CA 1
ATOM 714 C C . GLN A 1 90 ? -8.654 -0.665 0.225 1.00 97.75 90 GLN A C 1
ATOM 716 O O . GLN A 1 90 ? -8.148 -0.522 -0.885 1.00 97.75 90 GLN A O 1
ATOM 721 N N . TRP A 1 91 ? -7.991 -1.234 1.235 1.00 98.38 91 TRP A N 1
ATOM 722 C CA . TRP A 1 91 ? -6.618 -1.721 1.116 1.00 98.38 91 TRP A CA 1
ATOM 723 C C . TRP A 1 91 ? -6.475 -2.811 0.045 1.00 98.38 91 TRP A C 1
ATOM 725 O O . TRP A 1 91 ? -5.575 -2.735 -0.791 1.00 98.38 91 TRP A O 1
ATOM 735 N N . GLN A 1 92 ? -7.398 -3.776 -0.005 1.00 98.31 92 GLN A N 1
ATOM 736 C CA . GLN A 1 92 ? -7.415 -4.811 -1.047 1.00 98.31 92 GLN A CA 1
ATOM 737 C C . GLN A 1 92 ? -7.598 -4.217 -2.451 1.00 98.31 92 GLN A C 1
ATOM 739 O O . GLN A 1 92 ? -6.921 -4.625 -3.395 1.00 98.31 92 GLN A O 1
ATOM 744 N N . GLN A 1 93 ? -8.482 -3.229 -2.604 1.00 98.31 93 GLN A N 1
ATOM 745 C CA . GLN A 1 93 ? -8.676 -2.532 -3.878 1.00 98.31 93 GLN A CA 1
ATOM 746 C C . GLN A 1 93 ? -7.430 -1.739 -4.288 1.00 98.31 93 GLN A C 1
ATOM 748 O O . GLN A 1 93 ? -6.991 -1.842 -5.434 1.00 98.31 93 GLN A O 1
ATOM 753 N N . ALA A 1 94 ? -6.817 -1.004 -3.358 1.00 98.31 94 ALA A N 1
ATOM 754 C CA . ALA A 1 94 ? -5.570 -0.281 -3.593 1.00 98.31 94 ALA A CA 1
ATOM 755 C C . ALA A 1 94 ? -4.435 -1.237 -3.998 1.00 98.31 94 ALA A C 1
ATOM 757 O O . ALA A 1 94 ? -3.658 -0.939 -4.906 1.00 98.31 94 ALA A O 1
ATOM 758 N N . GLN A 1 95 ? -4.379 -2.426 -3.389 1.00 98.44 95 GLN A N 1
ATOM 759 C CA . GLN A 1 95 ? -3.397 -3.453 -3.726 1.00 98.44 95 GLN A CA 1
ATOM 760 C C . GLN A 1 95 ? -3.579 -3.940 -5.166 1.00 98.44 95 GLN A C 1
ATOM 762 O O . GLN A 1 95 ? -2.602 -4.020 -5.911 1.00 98.44 95 GLN A O 1
ATOM 767 N N . GLN A 1 96 ? -4.816 -4.220 -5.582 1.00 98.44 96 GLN A N 1
ATOM 768 C CA . GLN A 1 96 ? -5.118 -4.617 -6.960 1.00 98.44 96 GLN A CA 1
ATOM 769 C C . GLN A 1 96 ? -4.758 -3.513 -7.961 1.00 98.44 96 GLN A C 1
ATOM 771 O O . GLN A 1 96 ? -4.150 -3.796 -8.994 1.00 98.44 96 GLN A O 1
ATOM 776 N N . GLN A 1 97 ? -5.076 -2.254 -7.650 1.00 97.94 97 GLN A N 1
ATOM 777 C CA . GLN A 1 97 ? -4.728 -1.113 -8.501 1.00 97.94 97 GLN A CA 1
ATOM 778 C C . GLN A 1 97 ? -3.213 -0.956 -8.659 1.00 97.94 97 GLN A C 1
ATOM 780 O O . GLN A 1 97 ? -2.724 -0.771 -9.775 1.00 97.94 97 GLN A O 1
ATOM 785 N N . TRP A 1 98 ? -2.458 -1.076 -7.564 1.00 98.56 98 TRP A N 1
ATOM 786 C CA . TRP A 1 98 ? -1.001 -1.037 -7.613 1.00 98.56 98 TRP A CA 1
ATOM 787 C C . TRP A 1 98 ? -0.431 -2.197 -8.436 1.00 98.56 98 TRP A C 1
ATOM 789 O O . TRP A 1 98 ? 0.415 -1.970 -9.298 1.00 98.56 98 TRP A O 1
ATOM 799 N N . GLN A 1 99 ? -0.936 -3.421 -8.249 1.00 98.44 99 GLN A N 1
ATOM 800 C CA . GLN A 1 99 ? -0.503 -4.585 -9.029 1.00 98.44 99 GLN A CA 1
ATOM 801 C C . GLN A 1 99 ? -0.753 -4.400 -10.530 1.00 98.44 99 GLN A C 1
ATOM 803 O O . GLN A 1 99 ? 0.118 -4.723 -11.338 1.00 98.44 99 GLN A O 1
ATOM 808 N N . GLN A 1 100 ? -1.911 -3.860 -10.916 1.00 98.06 100 GLN A N 1
ATOM 809 C CA . GLN A 1 100 ? -2.216 -3.552 -12.314 1.00 98.06 100 GLN A CA 1
ATOM 810 C C . GLN A 1 100 ? -1.261 -2.492 -12.873 1.00 98.06 100 GLN A C 1
ATOM 812 O O . GLN A 1 100 ? -0.674 -2.699 -13.934 1.00 98.06 100 GLN A O 1
ATOM 817 N N . ALA A 1 101 ? -1.049 -1.389 -12.147 1.00 97.62 101 ALA A N 1
ATOM 818 C CA . ALA A 1 101 ? -0.118 -0.342 -12.562 1.00 97.62 101 ALA A CA 1
ATOM 819 C C . ALA A 1 101 ? 1.310 -0.887 -12.729 1.00 97.62 101 ALA A C 1
ATOM 821 O O . ALA A 1 101 ? 1.941 -0.639 -13.754 1.00 97.62 101 ALA A O 1
ATOM 822 N N . HIS A 1 102 ? 1.771 -1.705 -11.780 1.00 98.00 102 HIS A N 1
ATOM 823 C CA . HIS A 1 102 ? 3.067 -2.372 -11.844 1.00 98.00 102 HIS A CA 1
ATOM 824 C C . HIS A 1 102 ? 3.183 -3.273 -13.080 1.00 98.00 102 HIS A C 1
ATOM 826 O O . HIS A 1 102 ? 4.155 -3.189 -13.829 1.00 98.00 102 HIS A O 1
ATOM 832 N N . GLN A 1 103 ? 2.177 -4.110 -13.357 1.00 98.19 103 GLN A N 1
ATOM 833 C CA . GLN A 1 103 ? 2.178 -4.971 -14.544 1.00 98.19 103 GLN A CA 1
ATOM 834 C C . GLN A 1 103 ? 2.258 -4.164 -15.847 1.00 98.19 103 GLN A C 1
ATOM 836 O O . GLN A 1 103 ? 3.015 -4.533 -16.747 1.00 98.19 103 GLN A O 1
ATOM 841 N N . GLU A 1 104 ? 1.523 -3.056 -15.953 1.00 95.88 104 GLU A N 1
ATOM 842 C CA . GLU A 1 104 ? 1.574 -2.170 -17.120 1.00 95.88 104 GLU A CA 1
ATOM 843 C C . GLU A 1 104 ? 2.938 -1.479 -17.274 1.00 95.88 104 GLU A C 1
ATOM 845 O O . GLU A 1 104 ? 3.474 -1.429 -18.386 1.00 95.88 104 GLU A O 1
ATOM 850 N N . THR A 1 105 ? 3.558 -1.017 -16.181 1.00 97.38 105 THR A N 1
ATOM 851 C CA . THR A 1 105 ? 4.943 -0.512 -16.201 1.00 97.38 105 THR A CA 1
ATOM 852 C C . THR A 1 105 ? 5.895 -1.580 -16.740 1.00 97.38 105 THR A C 1
ATOM 854 O O . THR A 1 105 ? 6.618 -1.336 -17.710 1.00 97.38 105 THR A O 1
ATOM 857 N N . ARG A 1 106 ? 5.839 -2.799 -16.187 1.00 97.75 106 ARG A N 1
ATOM 858 C CA . ARG A 1 106 ? 6.718 -3.917 -16.568 1.00 97.75 106 ARG A CA 1
ATOM 859 C C . ARG A 1 106 ? 6.578 -4.300 -18.040 1.00 97.75 106 ARG A C 1
ATOM 861 O O . ARG A 1 106 ? 7.583 -4.588 -18.690 1.00 97.75 106 ARG A O 1
ATOM 868 N N . LYS A 1 107 ? 5.362 -4.281 -18.598 1.00 96.31 107 LYS A N 1
ATOM 869 C CA . LYS A 1 107 ? 5.135 -4.536 -20.033 1.00 96.31 107 LYS A CA 1
ATOM 870 C C . LYS A 1 107 ? 5.876 -3.523 -20.910 1.00 96.31 107 LYS A C 1
ATOM 872 O O . LYS A 1 107 ? 6.520 -3.913 -21.887 1.00 96.31 107 LYS A O 1
ATOM 877 N N . VAL A 1 108 ? 5.818 -2.237 -20.558 1.00 94.81 108 VAL A N 1
ATOM 878 C CA . VAL A 1 108 ? 6.492 -1.171 -21.315 1.00 94.81 108 VAL A CA 1
ATOM 879 C C . VAL A 1 108 ? 8.012 -1.259 -21.173 1.00 94.81 108 VAL A C 1
ATOM 881 O O . VAL A 1 108 ? 8.712 -1.143 -22.179 1.00 94.81 108 VAL A O 1
ATOM 884 N N . GLU A 1 109 ? 8.527 -1.546 -19.975 1.00 95.25 109 GLU A N 1
ATOM 885 C CA . GLU A 1 109 ? 9.963 -1.780 -19.746 1.00 95.25 109 GLU A CA 1
ATOM 886 C C . GLU A 1 109 ? 10.500 -2.918 -20.622 1.00 95.25 109 GLU A C 1
ATOM 888 O O . GLU A 1 109 ? 11.530 -2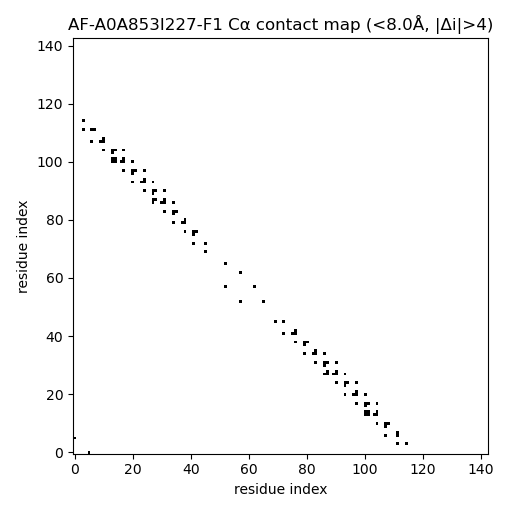.777 -21.285 1.00 95.25 109 GLU A O 1
ATOM 893 N N . GLN A 1 110 ? 9.779 -4.042 -20.681 1.00 95.69 110 GLN A N 1
ATOM 894 C CA . GLN A 1 110 ? 10.165 -5.182 -21.512 1.00 95.69 110 GLN A CA 1
ATOM 895 C C . GLN A 1 110 ? 10.171 -4.832 -23.002 1.00 95.69 110 GLN A C 1
ATOM 897 O O . GLN A 1 110 ? 11.091 -5.222 -23.725 1.00 95.69 110 GLN A O 1
ATOM 902 N N . LEU A 1 111 ? 9.164 -4.091 -23.476 1.00 93.50 111 LEU A N 1
ATOM 903 C CA . LEU A 1 111 ? 9.111 -3.638 -24.864 1.00 93.50 111 LEU A CA 1
ATOM 904 C C . LEU A 1 111 ? 10.286 -2.708 -25.190 1.00 93.50 111 LEU A C 1
ATOM 906 O O . LEU A 1 111 ? 10.937 -2.876 -26.222 1.00 93.50 111 LEU A O 1
ATOM 910 N N . GLN A 1 112 ? 10.598 -1.769 -24.297 1.00 92.00 112 GLN A N 1
ATOM 911 C CA . GLN A 1 112 ? 11.732 -0.868 -24.460 1.00 92.00 112 GLN A CA 1
ATOM 912 C C . GLN A 1 112 ? 13.062 -1.629 -24.520 1.00 92.00 112 GLN A C 1
ATOM 914 O O . GLN A 1 112 ? 13.866 -1.375 -25.419 1.00 92.00 112 GLN A O 1
ATOM 919 N N . ALA A 1 113 ? 13.276 -2.589 -23.617 1.00 91.50 113 ALA A N 1
ATOM 920 C CA . ALA A 1 113 ? 14.482 -3.413 -23.599 1.00 91.50 113 ALA A CA 1
ATOM 921 C C . ALA A 1 113 ? 14.650 -4.215 -24.902 1.00 91.50 113 ALA A C 1
ATOM 923 O O . ALA A 1 113 ? 15.740 -4.256 -25.473 1.00 91.50 113 ALA A O 1
ATOM 924 N N . ARG A 1 114 ? 13.559 -4.796 -25.424 1.00 92.81 114 ARG A N 1
ATOM 925 C CA . ARG A 1 114 ? 13.565 -5.515 -26.711 1.00 92.81 114 ARG A CA 1
ATOM 926 C C . ARG A 1 114 ? 13.935 -4.604 -27.879 1.00 92.81 114 ARG A C 1
ATOM 928 O O . ARG A 1 114 ? 14.739 -4.995 -28.723 1.00 92.81 114 ARG A O 1
ATOM 935 N N . LEU A 1 115 ? 13.379 -3.392 -27.927 1.00 89.81 115 LEU A N 1
ATOM 936 C CA . LEU A 1 115 ? 13.704 -2.431 -28.981 1.00 89.81 115 LEU A CA 1
ATOM 937 C C . LEU A 1 115 ? 15.167 -1.991 -28.911 1.00 89.81 115 LEU A C 1
ATOM 939 O O . LEU A 1 115 ? 15.841 -2.022 -29.938 1.00 89.81 115 LEU A O 1
ATOM 943 N N . ALA A 1 116 ? 15.676 -1.677 -27.718 1.00 89.12 116 ALA A N 1
ATOM 944 C CA . ALA A 1 116 ? 17.079 -1.314 -27.523 1.00 89.12 116 ALA A CA 1
ATOM 945 C C . ALA A 1 116 ? 18.026 -2.437 -27.981 1.00 89.12 116 ALA A C 1
ATOM 947 O O . ALA A 1 116 ? 18.964 -2.185 -28.737 1.00 89.12 116 ALA A O 1
ATOM 948 N N . ALA A 1 117 ? 17.732 -3.690 -27.616 1.00 91.50 117 ALA A N 1
ATOM 949 C CA . ALA A 1 117 ? 18.501 -4.846 -28.071 1.00 91.50 117 ALA A CA 1
ATOM 950 C C . ALA A 1 117 ? 18.468 -4.997 -29.604 1.00 91.50 117 ALA A C 1
ATOM 952 O O . ALA A 1 117 ? 19.498 -5.241 -30.231 1.00 91.50 117 ALA A O 1
ATOM 953 N N . SER A 1 118 ? 17.300 -4.806 -30.229 1.00 89.94 118 SER A N 1
ATOM 954 C CA . SER A 1 118 ? 17.161 -4.892 -31.688 1.00 89.94 118 SER A CA 1
ATOM 955 C C . SER A 1 118 ? 17.932 -3.791 -32.427 1.00 89.94 118 SER A C 1
ATOM 957 O O . SER A 1 118 ? 18.548 -4.057 -33.463 1.00 89.94 118 SER A O 1
ATOM 959 N N . GLU A 1 119 ? 17.953 -2.568 -31.884 1.00 88.81 119 GLU A N 1
ATOM 960 C CA . GLU A 1 119 ? 18.733 -1.469 -32.449 1.00 88.81 119 GLU A CA 1
ATOM 961 C C . GLU A 1 119 ? 20.230 -1.738 -32.327 1.00 88.81 119 GLU A C 1
ATOM 963 O O . GLU A 1 119 ? 20.941 -1.553 -33.315 1.00 88.81 119 GLU A O 1
ATOM 968 N N . GLN A 1 120 ? 20.690 -2.253 -31.183 1.00 90.19 120 GLN A N 1
ATOM 969 C CA . GLN A 1 120 ? 22.091 -2.620 -30.985 1.00 90.19 120 GLN A CA 1
ATOM 970 C C . GLN A 1 120 ? 22.548 -3.665 -32.008 1.00 90.19 120 GLN A C 1
ATOM 972 O O . GLN A 1 120 ? 23.552 -3.468 -32.686 1.00 90.19 120 GLN A O 1
ATOM 977 N N . VAL A 1 121 ? 21.767 -4.734 -32.206 1.00 93.06 121 VAL A N 1
ATOM 978 C CA . VAL A 1 121 ? 22.071 -5.767 -33.212 1.00 93.06 121 VAL A CA 1
ATOM 979 C C . VAL A 1 121 ? 22.127 -5.172 -34.621 1.00 93.06 121 VAL A C 1
ATOM 981 O O . VAL A 1 121 ? 23.007 -5.522 -35.411 1.00 93.06 121 VAL A O 1
ATOM 984 N N . ARG A 1 122 ? 21.207 -4.261 -34.961 1.00 92.44 122 ARG A N 1
ATOM 985 C CA . ARG A 1 122 ? 21.197 -3.594 -36.271 1.00 92.44 122 ARG A CA 1
ATOM 986 C C . ARG A 1 122 ? 22.434 -2.715 -36.470 1.00 92.44 122 ARG A C 1
ATOM 988 O O . ARG A 1 122 ? 22.984 -2.715 -37.570 1.00 92.44 122 ARG A O 1
ATOM 995 N N . LEU A 1 123 ? 22.852 -1.975 -35.442 1.00 90.69 123 LEU A N 1
ATOM 996 C CA . LEU A 1 123 ? 24.046 -1.129 -35.485 1.00 90.69 123 LEU A CA 1
ATOM 997 C C . LEU A 1 123 ? 25.311 -1.972 -35.643 1.00 90.69 123 LEU A C 1
ATOM 999 O O . LEU A 1 123 ? 26.049 -1.748 -36.596 1.00 90.69 123 LEU A O 1
ATOM 1003 N N . THR A 1 124 ? 25.485 -3.016 -34.830 1.00 91.75 124 THR A N 1
ATOM 1004 C CA . THR A 1 124 ? 26.639 -3.923 -34.928 1.00 91.75 124 THR A CA 1
ATOM 1005 C C . THR A 1 124 ? 26.736 -4.587 -36.303 1.00 91.75 124 THR A C 1
ATOM 1007 O O . THR A 1 124 ? 27.809 -4.623 -36.896 1.00 91.75 124 THR A O 1
ATOM 1010 N N . ARG A 1 125 ? 25.615 -5.052 -36.877 1.00 92.31 125 ARG A N 1
ATOM 1011 C CA . ARG A 1 125 ? 25.608 -5.605 -38.247 1.00 92.31 125 ARG A CA 1
ATOM 1012 C C . ARG A 1 125 ? 25.994 -4.570 -39.303 1.00 92.31 125 ARG A C 1
ATOM 1014 O O . ARG A 1 125 ? 26.608 -4.923 -40.305 1.00 92.31 125 ARG A O 1
ATOM 1021 N N . ARG A 1 126 ? 25.596 -3.309 -39.120 1.00 92.19 126 ARG A N 1
ATOM 1022 C CA . ARG A 1 126 ? 25.953 -2.220 -40.037 1.00 92.19 126 ARG A CA 1
ATOM 1023 C C . ARG A 1 126 ? 27.440 -1.884 -39.939 1.00 92.19 126 ARG A C 1
ATOM 1025 O O . ARG A 1 126 ? 28.067 -1.707 -40.973 1.00 92.19 126 ARG A O 1
ATOM 1032 N N . GLU A 1 127 ? 27.984 -1.820 -38.729 1.00 91.19 127 GLU A N 1
ATOM 1033 C CA . GLU A 1 127 ? 29.412 -1.591 -38.480 1.00 91.19 127 GLU A CA 1
ATOM 1034 C C . GLU A 1 127 ? 30.269 -2.705 -39.084 1.00 91.19 127 GLU A C 1
ATOM 1036 O O . GLU A 1 127 ? 31.218 -2.405 -39.800 1.00 91.19 127 GLU A O 1
ATOM 1041 N N . GLN A 1 128 ? 29.885 -3.972 -38.888 1.00 90.31 128 GLN A N 1
ATOM 1042 C CA . GLN A 1 128 ? 30.565 -5.117 -39.504 1.00 90.31 128 GLN A CA 1
ATOM 1043 C C . GLN A 1 128 ? 30.616 -5.000 -41.032 1.00 90.31 128 GLN A C 1
ATOM 1045 O O . GLN A 1 128 ? 31.696 -5.075 -41.603 1.00 90.31 128 GLN A O 1
ATOM 1050 N N . ARG A 1 129 ? 29.484 -4.708 -41.692 1.00 92.69 129 ARG A N 1
ATOM 1051 C CA . ARG A 1 129 ? 29.466 -4.526 -43.157 1.00 92.69 129 ARG A CA 1
ATOM 1052 C C . ARG A 1 129 ? 30.393 -3.409 -43.630 1.00 92.69 129 ARG A C 1
ATOM 1054 O O . ARG A 1 129 ? 31.088 -3.588 -44.619 1.00 92.69 129 ARG A O 1
ATOM 1061 N N . LEU A 1 130 ? 30.406 -2.270 -42.936 1.00 92.06 130 LEU A N 1
ATOM 1062 C CA . LEU A 1 130 ? 31.270 -1.142 -43.299 1.00 92.06 130 LEU A CA 1
ATOM 1063 C C . LEU A 1 130 ? 32.757 -1.491 -43.153 1.00 92.06 130 LEU A C 1
ATOM 1065 O O . LEU A 1 130 ? 33.566 -1.056 -43.969 1.00 92.06 130 LEU A O 1
ATOM 1069 N N . LEU A 1 131 ? 33.116 -2.276 -42.132 1.00 90.94 131 LEU A N 1
ATOM 1070 C CA . LEU A 1 131 ? 34.479 -2.776 -41.952 1.00 90.94 131 LEU A CA 1
ATOM 1071 C C . LEU A 1 131 ? 34.863 -3.758 -43.062 1.00 90.94 131 LEU A C 1
ATOM 1073 O O . LEU A 1 131 ? 35.930 -3.604 -43.652 1.00 90.94 131 LEU A O 1
ATOM 1077 N N . ASP A 1 132 ? 33.987 -4.712 -43.385 1.00 92.06 132 ASP A N 1
ATOM 1078 C CA . ASP A 1 132 ? 34.220 -5.694 -44.449 1.00 92.06 132 ASP A CA 1
ATOM 1079 C C . ASP A 1 132 ? 34.399 -5.006 -45.816 1.00 92.06 132 ASP A C 1
ATOM 1081 O O . ASP A 1 132 ? 35.344 -5.303 -46.549 1.00 92.06 132 ASP A O 1
ATOM 1085 N N . GLU A 1 133 ? 33.541 -4.029 -46.138 1.00 90.06 133 GLU A N 1
ATOM 1086 C CA . GLU A 1 133 ? 33.649 -3.208 -47.352 1.00 90.06 133 GLU A CA 1
ATOM 1087 C C . GLU A 1 133 ? 34.971 -2.428 -47.394 1.00 90.06 133 GLU A C 1
ATOM 1089 O O . GLU A 1 133 ? 35.641 -2.390 -48.429 1.00 90.06 133 GLU A O 1
ATOM 1094 N N . TRP A 1 134 ? 35.384 -1.832 -46.272 1.00 90.25 134 TRP A N 1
ATOM 1095 C CA . TRP A 1 134 ? 36.643 -1.093 -46.187 1.00 90.25 134 TRP A CA 1
ATOM 1096 C C . TRP A 1 134 ? 37.860 -2.001 -46.400 1.00 90.25 134 TRP A C 1
ATOM 1098 O O . TRP A 1 134 ? 38.757 -1.654 -47.174 1.00 90.25 134 TRP A O 1
ATOM 1108 N N . VAL A 1 135 ? 37.870 -3.183 -45.772 1.00 90.44 135 VAL A N 1
ATOM 1109 C CA . VAL A 1 135 ? 38.917 -4.198 -45.956 1.00 90.44 135 VAL A CA 1
ATOM 1110 C C . VAL A 1 135 ? 38.996 -4.624 -47.423 1.00 90.44 135 VAL A C 1
ATOM 1112 O O . VAL A 1 135 ? 40.087 -4.629 -47.996 1.00 90.44 135 VAL A O 1
ATOM 1115 N N . MET A 1 136 ? 37.855 -4.912 -48.058 1.00 86.75 136 MET A N 1
ATOM 1116 C CA . MET A 1 136 ? 37.800 -5.330 -49.461 1.00 86.75 136 MET A CA 1
ATOM 1117 C C . MET A 1 136 ? 38.332 -4.243 -50.408 1.00 86.75 136 MET A C 1
ATOM 1119 O O . MET A 1 136 ? 39.172 -4.523 -51.267 1.00 86.75 136 MET A O 1
ATOM 1123 N N . VAL A 1 137 ? 37.902 -2.988 -50.229 1.00 87.69 137 VAL A N 1
ATOM 1124 C CA . VAL A 1 137 ? 38.378 -1.853 -51.038 1.00 87.69 137 VAL A CA 1
ATOM 1125 C C . VAL A 1 137 ? 39.884 -1.657 -50.869 1.00 87.69 137 VAL A C 1
ATOM 1127 O O . VAL A 1 137 ? 40.589 -1.439 -51.855 1.00 87.69 137 VAL A O 1
ATOM 1130 N N . HIS A 1 138 ? 40.407 -1.759 -49.648 1.00 81.12 138 HIS A N 1
ATOM 1131 C CA . HIS A 1 138 ? 41.838 -1.602 -49.412 1.00 81.12 138 HIS A CA 1
ATOM 1132 C C . HIS A 1 138 ? 42.660 -2.729 -50.059 1.00 81.12 138 HIS A C 1
ATOM 1134 O O . HIS A 1 138 ? 43.700 -2.451 -50.660 1.00 81.12 138 HIS A O 1
ATOM 1140 N N . GLN A 1 139 ? 42.200 -3.980 -49.988 1.00 78.19 139 GLN A N 1
ATOM 1141 C CA . GLN A 1 139 ? 42.864 -5.113 -50.644 1.00 78.19 139 GLN A CA 1
ATOM 1142 C C . GLN A 1 139 ? 42.880 -4.957 -52.169 1.00 78.19 139 GLN A C 1
ATOM 1144 O O . GLN A 1 139 ? 43.907 -5.177 -52.803 1.00 78.19 139 GLN A O 1
ATOM 1149 N N . SER A 1 140 ? 41.782 -4.478 -52.759 1.00 75.00 140 SER A N 1
ATOM 1150 C CA . SER A 1 140 ? 41.685 -4.248 -54.209 1.00 75.00 140 SER A CA 1
ATOM 1151 C C . SER A 1 140 ? 42.562 -3.106 -54.749 1.00 75.00 140 SER A C 1
ATOM 1153 O O . SER A 1 140 ? 42.719 -2.992 -55.957 1.00 75.00 140 SER A O 1
ATOM 1155 N N . ARG A 1 141 ? 43.132 -2.258 -53.879 1.00 70.00 141 ARG A N 1
ATOM 1156 C CA . ARG A 1 141 ? 44.049 -1.163 -54.257 1.00 70.00 141 ARG A CA 1
ATOM 1157 C C . ARG A 1 141 ? 45.531 -1.508 -54.097 1.00 70.00 141 ARG A C 1
ATOM 1159 O O . ARG A 1 141 ? 46.372 -0.707 -54.492 1.00 70.00 141 ARG A O 1
ATOM 1166 N N . GLN A 1 142 ? 45.852 -2.634 -53.460 1.00 61.59 142 GLN A N 1
ATOM 1167 C CA . GLN A 1 142 ? 47.233 -3.098 -53.266 1.00 61.59 142 GLN A CA 1
ATOM 1168 C C . GLN A 1 142 ? 47.678 -4.150 -54.295 1.00 61.59 142 GLN A C 1
ATOM 1170 O O . GLN A 1 142 ? 48.828 -4.585 -54.255 1.00 61.59 142 GLN A O 1
ATOM 1175 N N . HIS A 1 143 ? 46.789 -4.520 -55.216 1.00 50.22 143 HIS A N 1
ATOM 1176 C CA . HIS A 1 143 ? 47.058 -5.334 -56.400 1.00 50.22 143 HIS A CA 1
ATOM 1177 C C . HIS A 1 143 ? 46.962 -4.470 -57.656 1.00 50.22 143 HIS A C 1
ATOM 1179 O O . HIS A 1 143 ? 47.728 -4.755 -58.602 1.00 50.22 143 HIS A O 1
#

pLDDT: mean 90.12, std 10.47, range [49.38,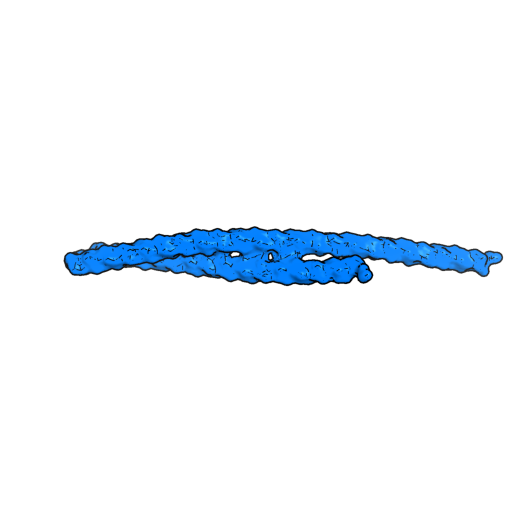 98.56]

Foldseek 3Di:
DDPLVVLVVVLVVLVVQLVVLVVQLVVLVVQLVVLVVVLVVLVVVVVVLVVVVPDPDDDPVNVVVVVVVVVVSVVVNVVSVVSNVVSVVSSVVSVVSSVVSVVSSVVSVVVSVVVVVVVVVVVVVVVVVVVVVVVVVVVVVVD

Solvent-accessible surface area (backbone atoms only — not comparable to full-atom values): 7503 Å² total; per-residue (Å²): 132,64,71,68,62,55,51,54,53,53,41,52,54,31,49,51,51,23,51,54,29,48,52,50,25,52,52,30,47,52,51,31,53,51,36,51,51,53,43,52,51,52,53,49,51,50,51,58,48,56,65,65,67,72,50,100,80,76,47,72,71,55,52,53,54,47,52,54,50,52,51,52,51,51,53,51,50,53,52,39,51,53,49,32,55,52,34,47,52,50,24,54,50,29,46,53,52,22,53,52,31,44,52,55,30,51,54,46,53,52,52,52,52,53,49,53,52,53,51,50,54,52,49,54,56,50,52,49,50,54,51,52,52,51,52,52,56,54,56,69,71,77,111

InterPro domains:
  IPR012823 Flagellar export FliJ [PF02050] (6-140)
  IPR012823 Flagellar export FliJ [TIGR02473] (6-136)
  IPR052570 Flagellar FliJ [PTHR38786] (1-136)
  IPR053716 Flagellar assembly and chemotaxis effector [G3DSA:1.10.287.1700] (1-142)

Secondary structure (DSSP, 8-state):
--HHHHHHHHHHHHHHHHHHHHHHHHHHHHHHHHHHHHHHHHHHHHHHHHHHHTSTT--HHHHHHHHHHHHHHHHHHHHHHHHHHHHHHHHHHHHHHHHHHHHHHHHHHHHHHHHHHHHHHHHHHHHHHHHHHHHHHHHHT--

Nearest PDB structures (foldseek):
  7nna-assembly1_A  TM=8.104E-01  e=9.208E-02  Klebsiella pneumoniae
  8i21-assembly1_A  TM=5.408E-01  e=9.151E-01  Saccharomyces cerevisiae S288C
  6ixg-assembly2_B  TM=4.427E-01  e=8.109E-01  Homo sapiens
  5wkq-assembly1_A  TM=4.889E-01  e=6.328E+00  Shigella flexneri

Mean predicted aligned error: 7.83 Å

Organism: NCBI:txid2994442

Sequence (143 aa):
MKPAAQLNVVLKVNQAKETSAGRYLQECQQQCLHAEQQLQQLFKFQADYQQQATGPHVNIQQLQMMSNFLSQLGQAIEQQQQQLVAVTRQWQQAQQQWQQAHQETRKVEQLQARLAASEQVRLTRREQRLLDEWVMVHQSRQH